Protein AF-D6PD34-F1 (afdb_monomer)

Organism: NCBI:txid743058

Solvent-accessible surface area (backbone atoms only — not comparable to full-atom values): 9557 Å² total; per-residue (Å²): 96,79,94,69,74,56,58,66,64,60,56,51,50,51,52,48,62,68,48,45,57,54,55,54,50,49,60,69,49,40,73,83,48,67,89,54,56,70,70,58,53,52,57,49,57,74,38,59,43,72,70,34,42,58,58,40,53,56,47,47,75,72,58,55,85,83,55,76,58,66,58,55,43,43,49,47,15,48,52,53,49,49,51,49,49,52,52,48,52,52,48,56,61,53,50,76,75,53,62,85,87,56,66,64,82,49,52,59,62,47,52,53,46,66,61,49,58,81,64,50,77,46,72,33,50,42,47,16,52,52,45,20,49,51,36,45,68,74,28,68,85,43,70,93,62,46,23,60,57,51,9,54,53,51,5,50,52,52,14,52,54,47,46,71,70,50,72,86,126

pLDDT: mean 84.5, std 10.01, range [45.75, 95.81]

Mean predicted aligned error: 10.29 Å

Secondary structure (DSSP, 8-state):
-GGGT--HHHHHHHHHHHHHHHHHHHHHHHHHHTT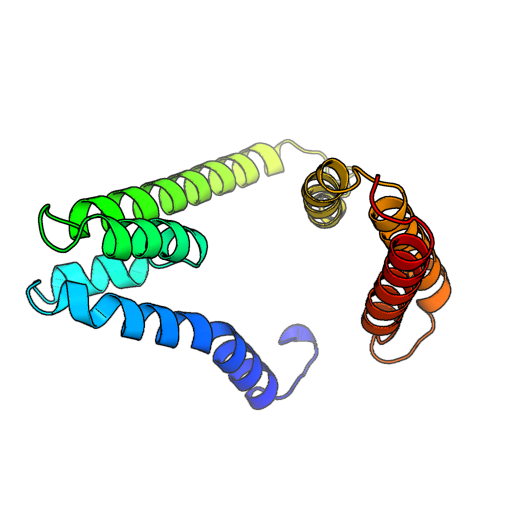S-HHHHHHHHHT--HHHHHHHHHHHHHHTTSS-HHHHHHHHHHHHHHHHHHHHHHHHHHHTTS-TTS-GGGHHHHHHHHHHGGG--SHHHHHHHHHHHHHHHHTTTSGGGTHHHHHHHHHHHHHHHHHHHS---

InterPro domains:
  IPR011606 Branched-chain amino acid transport, permease [PTHR34979] (1-166)
  IPR061300 AzlC-like, N-terminal domain [PF03591] (1-98)

Sequence (169 aa):
MWAAGSAYFVIGSSVALINLRHVLYSASVAEYLKKLSFKWRIILGYLLTDESFAVSIKRLSTHGESRPVHFFMLGSGLTLWLAWQISTIAGVIAGSTIPENWELAFAIPLTFIAIVVPLLKNTPTIICALISCLIAIFGQSLPWNTWIIVAALGGILAGASIEKWKPRK

Structure (mmCIF, N/CA/C/O backbone):
data_AF-D6PD34-F1
#
_entry.id   AF-D6PD34-F1
#
loop_
_atom_site.group_PDB
_atom_site.id
_atom_site.type_symbol
_atom_site.label_atom_id
_atom_site.label_alt_id
_atom_site.label_comp_id
_atom_site.label_asym_id
_atom_site.label_entity_id
_atom_site.label_seq_id
_atom_site.pdbx_PDB_ins_code
_atom_site.Cartn_x
_atom_site.Cartn_y
_atom_site.Cartn_z
_atom_site.occupancy
_atom_site.B_iso_or_equiv
_atom_site.auth_seq_id
_atom_site.auth_comp_id
_atom_site.auth_asym_id
_atom_site.auth_atom_id
_atom_site.pdbx_PDB_model_num
ATOM 1 N N . MET A 1 1 ? -4.088 9.971 -17.878 1.00 53.47 1 MET A N 1
ATOM 2 C CA . MET A 1 1 ? -5.542 9.965 -18.173 1.00 53.47 1 MET A CA 1
ATOM 3 C C . MET A 1 1 ? -6.050 11.372 -18.462 1.00 53.47 1 MET A C 1
ATOM 5 O O . MET A 1 1 ? -6.469 11.609 -19.583 1.00 53.47 1 MET A O 1
ATOM 9 N N . TRP A 1 2 ? -5.901 12.329 -17.537 1.00 46.16 2 TRP A N 1
ATOM 10 C CA . TRP A 1 2 ? -6.246 13.743 -17.782 1.00 46.16 2 TRP A CA 1
ATOM 11 C C . TRP A 1 2 ? -5.460 14.377 -18.942 1.00 46.16 2 TRP A C 1
ATOM 13 O O . TRP A 1 2 ? -6.060 14.934 -19.851 1.00 46.16 2 TRP A O 1
ATOM 23 N N . ALA A 1 3 ? -4.138 14.188 -18.984 1.00 54.09 3 ALA A N 1
ATOM 24 C CA . ALA A 1 3 ? -3.297 14.658 -20.092 1.00 54.09 3 ALA A CA 1
ATOM 25 C C . ALA A 1 3 ? -3.494 13.885 -21.418 1.00 54.09 3 ALA A C 1
ATOM 27 O O . ALA A 1 3 ? -2.919 14.257 -22.431 1.00 54.09 3 ALA A O 1
ATOM 28 N N . ALA A 1 4 ? -4.292 12.809 -21.416 1.00 60.84 4 ALA A N 1
ATOM 29 C CA . ALA A 1 4 ? -4.522 11.943 -22.578 1.00 60.84 4 ALA A CA 1
ATOM 30 C C . ALA A 1 4 ? -5.903 12.164 -23.234 1.00 60.84 4 ALA A C 1
ATOM 32 O O . ALA A 1 4 ? -6.288 11.393 -24.106 1.00 60.84 4 ALA A O 1
ATOM 33 N N . GLY A 1 5 ? -6.671 13.175 -22.796 1.00 61.12 5 GLY A N 1
ATOM 34 C CA . GLY A 1 5 ? -7.961 13.539 -23.401 1.00 61.12 5 GLY A CA 1
ATOM 35 C C . GLY A 1 5 ? -9.125 12.581 -23.111 1.00 61.12 5 GLY A C 1
ATOM 36 O O . GLY A 1 5 ? -10.147 12.642 -23.788 1.00 61.12 5 GLY A O 1
ATOM 37 N N . SER A 1 6 ? -9.007 11.684 -22.124 1.00 69.00 6 SER A N 1
ATOM 38 C CA . SER A 1 6 ? -10.096 10.755 -21.792 1.00 69.00 6 SER A CA 1
ATOM 39 C C . SER A 1 6 ? -11.291 11.486 -21.170 1.00 69.00 6 SER A C 1
ATOM 41 O O . SER A 1 6 ? -11.095 12.330 -20.294 1.00 69.00 6 SER A O 1
ATOM 43 N N . ALA A 1 7 ? -12.515 11.107 -21.553 1.00 78.31 7 ALA A N 1
ATOM 44 C CA . ALA A 1 7 ? -13.747 11.714 -21.050 1.00 78.31 7 ALA A CA 1
ATOM 45 C C . ALA A 1 7 ? -13.795 11.738 -19.510 1.00 78.31 7 ALA A C 1
ATOM 47 O O . ALA A 1 7 ? -13.579 10.713 -18.857 1.00 78.31 7 ALA A O 1
ATOM 48 N N . TYR A 1 8 ? -14.128 12.898 -18.933 1.00 78.81 8 TYR A N 1
ATOM 49 C CA . TYR A 1 8 ? -14.174 13.134 -17.481 1.00 78.81 8 TYR A CA 1
ATOM 50 C C . TYR A 1 8 ? -14.981 12.078 -16.720 1.00 78.81 8 TYR A C 1
ATOM 52 O O . TYR A 1 8 ? -14.613 11.680 -15.615 1.00 78.81 8 TYR A O 1
ATOM 60 N N . PHE A 1 9 ? -16.043 11.571 -17.347 1.00 82.50 9 PHE A N 1
ATOM 61 C CA . PHE A 1 9 ? -16.884 10.516 -16.799 1.00 82.50 9 PHE A CA 1
ATOM 62 C C . PHE A 1 9 ? -16.133 9.194 -16.589 1.00 82.50 9 PHE A C 1
ATOM 64 O O . PHE A 1 9 ? -16.338 8.530 -15.578 1.00 82.50 9 PHE A O 1
ATOM 71 N N . VAL A 1 10 ? -15.226 8.816 -17.493 1.00 81.94 10 VAL A N 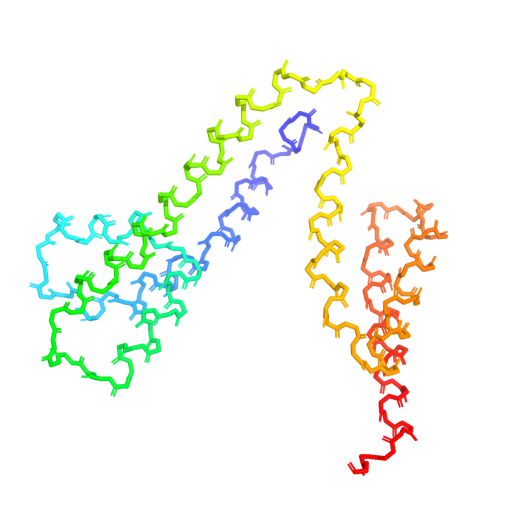1
ATOM 72 C CA . VAL A 1 10 ? -14.450 7.567 -17.391 1.00 81.94 10 VAL A CA 1
ATOM 73 C C . VAL A 1 10 ? -13.446 7.650 -16.245 1.00 81.94 10 VAL A C 1
ATOM 75 O O . VAL A 1 10 ? -13.313 6.706 -15.470 1.00 81.94 10 VAL A O 1
ATOM 78 N N . ILE A 1 11 ? -12.778 8.795 -16.081 1.00 82.56 11 ILE A N 1
ATOM 79 C CA . ILE A 1 11 ? -11.854 9.002 -14.960 1.00 82.56 11 ILE A CA 1
ATOM 80 C C . ILE A 1 11 ? -12.627 9.032 -13.640 1.00 82.56 11 ILE A C 1
ATOM 82 O O . ILE A 1 11 ? -12.275 8.311 -12.711 1.00 82.56 11 ILE A O 1
ATOM 86 N N . GLY A 1 12 ? -13.700 9.826 -13.568 1.00 85.25 12 GLY A N 1
ATOM 87 C CA . GLY A 1 12 ? -14.526 9.949 -12.368 1.00 85.25 12 GLY A CA 1
ATOM 88 C C . GLY A 1 12 ? -15.133 8.615 -11.938 1.00 85.25 12 GLY A C 1
ATOM 89 O O . GLY A 1 12 ? -15.024 8.248 -10.773 1.00 85.25 12 GLY A O 1
ATOM 90 N N . SER A 1 13 ? -15.698 7.853 -12.879 1.00 84.38 13 SER A N 1
ATOM 91 C CA . SER A 1 13 ? -16.253 6.523 -12.597 1.00 84.38 13 SER A CA 1
ATOM 92 C C . SER A 1 13 ? -15.177 5.528 -12.176 1.00 84.38 13 SER A C 1
ATOM 94 O O . SER A 1 13 ? -15.379 4.823 -11.197 1.00 84.38 13 SER A O 1
ATOM 96 N N . SER A 1 14 ? -14.010 5.510 -12.825 1.00 82.88 14 SER A N 1
ATOM 97 C CA . SER A 1 14 ? -12.908 4.616 -12.439 1.00 82.88 14 SER A CA 1
ATOM 98 C C . SER A 1 14 ? -12.396 4.923 -11.031 1.00 82.88 14 SER A C 1
ATOM 100 O O . SER A 1 14 ? -12.253 4.021 -10.208 1.00 82.88 14 SER A O 1
ATOM 102 N N . VAL A 1 15 ? -12.173 6.205 -10.722 1.00 85.38 15 VAL A N 1
ATOM 103 C CA . VAL A 1 15 ? -11.745 6.643 -9.387 1.00 85.38 15 VAL A CA 1
ATOM 104 C C . VAL A 1 15 ? -12.815 6.306 -8.355 1.00 85.38 15 VAL A C 1
ATOM 106 O O . VAL A 1 15 ? -12.483 5.748 -7.312 1.00 85.38 15 VAL A O 1
ATOM 109 N N . ALA A 1 16 ? -14.089 6.582 -8.637 1.00 85.38 16 ALA A N 1
ATOM 110 C CA . ALA A 1 16 ? -15.187 6.242 -7.739 1.00 85.38 16 ALA A CA 1
ATOM 111 C C . ALA A 1 16 ? -15.267 4.728 -7.493 1.00 85.38 16 ALA A C 1
ATOM 113 O O . ALA A 1 16 ? -15.320 4.307 -6.341 1.00 85.38 16 ALA A O 1
ATOM 114 N N . LEU A 1 17 ? -15.195 3.912 -8.549 1.00 86.50 17 LEU A N 1
ATOM 115 C CA . LEU A 1 17 ? -15.246 2.451 -8.466 1.00 86.50 17 LEU A CA 1
ATOM 116 C C . LEU A 1 17 ? -14.104 1.883 -7.621 1.00 86.50 17 LEU A C 1
ATOM 118 O O . LEU A 1 17 ? -14.344 1.043 -6.758 1.00 86.50 17 LEU A O 1
ATOM 122 N N . ILE A 1 18 ? -12.877 2.374 -7.810 1.00 83.94 18 ILE A N 1
ATOM 123 C CA . ILE A 1 18 ? -11.723 1.961 -6.999 1.00 83.94 18 ILE A CA 1
ATOM 124 C C . ILE A 1 18 ? -11.904 2.399 -5.537 1.00 83.94 18 ILE A C 1
ATOM 126 O O . ILE A 1 18 ? -11.584 1.647 -4.616 1.00 83.94 18 ILE A O 1
ATOM 130 N N . ASN A 1 19 ? -12.448 3.598 -5.302 1.00 86.44 19 ASN A N 1
ATOM 131 C CA . ASN A 1 19 ? -12.622 4.148 -3.957 1.00 86.44 19 ASN A CA 1
ATOM 132 C C . ASN A 1 19 ? -13.839 3.603 -3.198 1.00 86.44 19 ASN A C 1
ATOM 134 O O . ASN A 1 19 ? -13.883 3.742 -1.975 1.00 86.44 19 ASN A O 1
ATOM 138 N N . LEU A 1 20 ? -14.784 2.921 -3.857 1.00 86.94 20 LEU A N 1
ATOM 139 C CA . LEU A 1 20 ? -15.924 2.269 -3.193 1.00 86.94 20 LEU A CA 1
ATOM 140 C C . LEU A 1 20 ? -15.490 1.329 -2.060 1.00 86.94 20 LEU A C 1
ATOM 142 O O . LEU A 1 20 ? -16.213 1.183 -1.076 1.00 86.94 20 LEU A O 1
ATOM 146 N N . ARG A 1 21 ? -14.283 0.753 -2.134 1.00 84.38 21 ARG A N 1
ATOM 147 C CA . ARG A 1 21 ? -13.710 -0.044 -1.039 1.00 84.38 21 ARG A CA 1
ATOM 148 C C . ARG A 1 21 ? -13.651 0.724 0.287 1.00 84.38 21 ARG A C 1
ATOM 150 O O . ARG A 1 21 ? -13.989 0.163 1.321 1.00 84.38 21 ARG A O 1
ATOM 157 N N . HIS A 1 22 ? -13.330 2.021 0.263 1.00 85.75 22 HIS A N 1
ATOM 158 C CA . HIS A 1 22 ? -13.288 2.854 1.470 1.00 85.75 22 HIS A CA 1
ATOM 159 C C . HIS A 1 22 ? -14.686 3.105 2.044 1.00 85.75 22 HIS A C 1
ATOM 161 O O . HIS A 1 22 ? -14.833 3.211 3.262 1.00 85.75 22 HIS A O 1
ATOM 167 N N . VAL A 1 23 ? -15.722 3.135 1.199 1.00 85.69 23 VAL A N 1
ATOM 168 C CA . VAL A 1 23 ? -17.122 3.201 1.648 1.00 85.69 23 VAL A CA 1
ATOM 169 C C . VAL A 1 23 ? -17.503 1.911 2.373 1.00 85.69 23 VAL A C 1
ATOM 171 O O . VAL A 1 23 ? -18.053 1.970 3.471 1.00 85.69 23 VAL A O 1
ATOM 174 N N . LEU A 1 24 ? -17.145 0.750 1.812 1.00 86.19 24 LEU A N 1
ATOM 175 C CA . LEU A 1 24 ? -17.380 -0.554 2.441 1.00 86.19 24 LEU A CA 1
ATOM 176 C C . LEU A 1 24 ? -16.639 -0.685 3.780 1.00 86.19 24 LEU A C 1
ATOM 178 O O . LEU A 1 24 ? -17.232 -1.110 4.771 1.00 86.19 24 LEU A O 1
ATOM 182 N N . TYR A 1 25 ? -15.371 -0.264 3.840 1.00 86.81 25 TYR A N 1
ATOM 183 C CA . TYR A 1 25 ? -14.597 -0.243 5.086 1.00 86.81 25 TYR A CA 1
ATOM 184 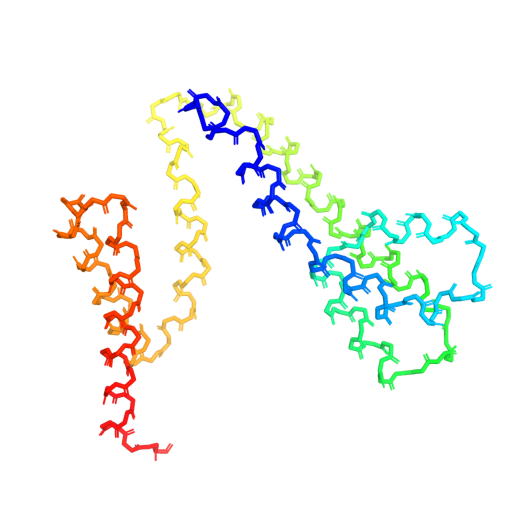C C . TYR A 1 25 ? -15.238 0.680 6.123 1.00 86.81 25 TYR A C 1
ATOM 186 O O . TYR A 1 25 ? -15.429 0.285 7.271 1.00 86.81 25 TYR A O 1
ATOM 194 N N . SER A 1 26 ? -15.641 1.885 5.712 1.00 84.25 26 SER A N 1
ATOM 195 C CA . SER A 1 26 ? -16.302 2.848 6.596 1.00 84.25 26 SER A CA 1
ATOM 196 C C . SER A 1 26 ? -17.613 2.295 7.150 1.00 84.25 26 SER A C 1
ATOM 198 O O . SER A 1 26 ? -17.858 2.419 8.345 1.00 84.25 26 SER A O 1
ATOM 200 N N . ALA A 1 27 ? -18.427 1.637 6.320 1.00 85.88 27 ALA A N 1
ATOM 201 C CA . ALA A 1 27 ? -19.666 0.992 6.750 1.00 85.88 27 ALA A CA 1
ATOM 202 C C . ALA A 1 27 ? -19.407 -0.152 7.744 1.00 85.88 27 ALA A C 1
ATOM 204 O O . ALA A 1 27 ? -20.089 -0.244 8.763 1.00 85.88 27 ALA A O 1
ATOM 205 N N . SER A 1 28 ? -18.385 -0.977 7.490 1.00 84.38 28 SER A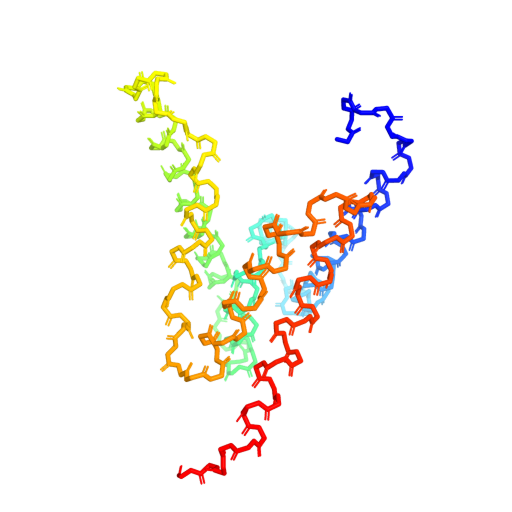 N 1
ATOM 206 C CA . SER A 1 28 ? -18.002 -2.085 8.372 1.00 84.38 28 SER A CA 1
ATOM 207 C C . SER A 1 28 ? -17.539 -1.604 9.748 1.00 84.38 28 SER A C 1
ATOM 209 O O . SER A 1 28 ? -17.891 -2.208 10.760 1.00 84.38 28 SER A O 1
ATOM 211 N N . VAL A 1 29 ? -16.786 -0.501 9.816 1.00 84.00 29 VAL A N 1
ATOM 212 C CA . VAL A 1 29 ? -16.304 0.023 11.101 1.00 84.00 29 VAL A CA 1
ATOM 213 C C . VAL A 1 29 ? -17.309 0.968 11.770 1.00 84.00 29 VAL A C 1
ATOM 215 O O . VAL A 1 29 ? -17.250 1.170 12.984 1.00 84.00 29 VAL A O 1
ATOM 218 N N . ALA A 1 30 ? -18.275 1.513 11.020 1.00 83.62 30 ALA A N 1
ATOM 219 C CA . ALA A 1 30 ? -19.261 2.464 11.529 1.00 83.62 30 ALA A CA 1
ATOM 220 C C . ALA A 1 30 ? -19.999 1.937 12.761 1.00 83.62 30 ALA A C 1
ATOM 222 O O . ALA A 1 30 ? -20.205 2.701 13.702 1.00 83.62 30 ALA A O 1
ATOM 223 N N . GLU A 1 31 ? -20.350 0.647 12.790 1.00 80.44 31 GLU A N 1
ATOM 224 C CA . GLU A 1 31 ? -21.074 0.029 13.908 1.00 80.44 31 GLU A CA 1
ATOM 225 C C . GLU A 1 31 ? -20.330 0.149 15.237 1.00 80.44 31 GLU A C 1
ATOM 227 O O . GLU A 1 31 ? -20.932 0.513 16.246 1.00 80.44 31 GLU A O 1
ATOM 232 N N . TYR A 1 32 ? -19.010 -0.026 15.206 1.00 78.06 32 TYR A N 1
ATOM 233 C CA . TYR A 1 32 ? -18.130 0.075 16.369 1.00 78.06 32 TYR A CA 1
ATOM 234 C C . TYR A 1 32 ? -17.853 1.527 16.793 1.00 78.06 32 TYR A C 1
ATOM 236 O O . TYR A 1 32 ? -17.417 1.782 17.915 1.00 78.06 32 TYR A O 1
ATOM 244 N N . LEU A 1 33 ? -18.119 2.499 15.912 1.00 81.56 33 LEU A N 1
ATOM 245 C CA . LEU A 1 33 ? -17.888 3.929 16.149 1.00 81.56 33 LEU A CA 1
ATOM 246 C C . LEU A 1 33 ? -19.189 4.717 16.408 1.00 81.56 33 LEU A C 1
ATOM 248 O O . LEU A 1 33 ? -19.134 5.926 16.661 1.00 81.56 33 LEU A O 1
ATOM 252 N N . LYS A 1 34 ? -20.362 4.055 16.407 1.00 80.31 34 LYS A N 1
ATOM 253 C CA . LYS A 1 34 ? -21.693 4.667 16.631 1.00 80.31 34 LYS A CA 1
ATOM 254 C C . LYS A 1 34 ? -21.805 5.431 17.959 1.00 80.31 34 LYS A C 1
ATOM 256 O O . LYS A 1 34 ? -22.576 6.383 18.039 1.00 80.31 34 LYS A O 1
ATOM 261 N N . LYS A 1 35 ? -21.037 5.060 18.988 1.00 82.00 35 LYS A N 1
ATOM 262 C CA . LYS A 1 35 ? -21.048 5.722 20.310 1.00 82.00 35 LYS A CA 1
ATOM 263 C C . LYS A 1 35 ? -20.095 6.927 20.406 1.00 82.00 35 LYS A C 1
ATOM 265 O O . LYS A 1 35 ? -20.136 7.659 21.388 1.00 82.00 35 LYS A O 1
ATOM 270 N N . LEU A 1 36 ? -19.237 7.148 19.405 1.00 84.12 36 LEU A N 1
ATOM 271 C CA . LEU A 1 36 ? -18.252 8.236 19.403 1.00 84.12 36 LEU A CA 1
ATOM 272 C C . LEU A 1 36 ? -18.820 9.536 18.836 1.00 84.12 36 LEU A C 1
ATOM 274 O O . LEU A 1 36 ? -19.723 9.520 17.993 1.00 84.12 36 LEU A O 1
ATOM 278 N N . SER A 1 37 ? -18.228 10.655 19.261 1.00 88.06 37 SER A N 1
ATOM 279 C CA . SER A 1 37 ? -18.553 11.986 18.750 1.00 88.06 37 SER A CA 1
ATOM 280 C C . SER A 1 37 ? -18.197 12.130 17.268 1.00 88.06 37 SER A C 1
ATOM 282 O O . SER A 1 37 ? -17.313 11.454 16.739 1.00 88.06 37 SER A O 1
ATOM 284 N N . PHE A 1 38 ? -18.870 13.055 16.586 1.00 87.88 38 PHE A N 1
ATOM 285 C CA . PHE A 1 38 ? -18.672 13.292 15.155 1.00 87.88 38 PHE A CA 1
ATOM 286 C C . PHE A 1 38 ? -17.214 13.626 14.791 1.00 87.88 38 PHE A C 1
ATOM 288 O O . PH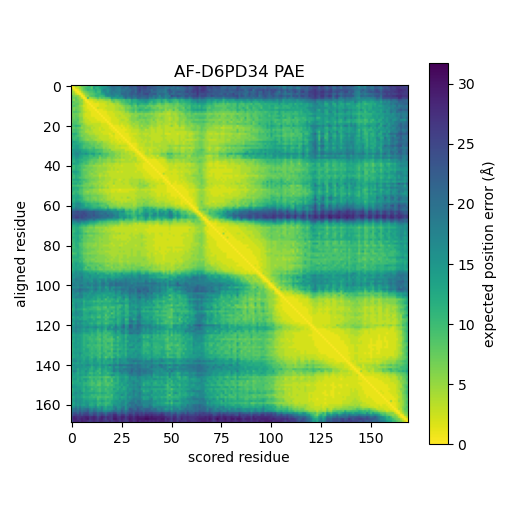E A 1 38 ? -16.696 13.126 13.795 1.00 87.88 38 PHE A O 1
ATOM 295 N N . LYS A 1 39 ? -16.513 14.384 15.650 1.00 89.62 39 LYS A N 1
ATOM 296 C CA . LYS A 1 39 ? -15.090 14.721 15.468 1.00 89.62 39 LYS A CA 1
ATOM 297 C C . LYS A 1 39 ? -14.205 13.474 15.401 1.00 89.62 39 LYS A C 1
ATOM 299 O O . LYS A 1 39 ? -13.356 13.374 14.521 1.00 89.62 39 LYS A O 1
ATOM 304 N N . TRP A 1 40 ? -14.442 12.506 16.286 1.00 88.19 40 TRP A N 1
ATOM 305 C CA . TRP A 1 40 ? -13.714 11.237 16.278 1.00 88.19 40 TRP A CA 1
ATOM 306 C C . TRP A 1 40 ? -13.953 10.451 14.992 1.00 88.19 40 TRP A C 1
ATOM 308 O O . TRP A 1 40 ? -13.010 9.909 14.426 1.00 88.19 40 TRP A O 1
ATOM 318 N N . ARG A 1 41 ? -15.191 10.431 14.491 1.00 88.31 41 ARG A N 1
ATOM 319 C CA . ARG A 1 41 ? -15.520 9.730 13.242 1.00 88.31 41 ARG A CA 1
ATOM 320 C C . ARG A 1 41 ? -14.813 10.338 12.033 1.00 88.31 41 ARG A C 1
ATOM 322 O O . ARG A 1 41 ? -14.334 9.583 11.198 1.00 88.31 41 ARG A O 1
ATOM 329 N N . ILE A 1 42 ? -14.700 11.667 11.964 1.00 88.88 42 ILE A N 1
ATOM 330 C CA . ILE A 1 42 ? -13.963 12.343 10.884 1.00 88.88 42 ILE A CA 1
ATOM 331 C C . ILE A 1 42 ? -12.480 11.971 10.922 1.00 88.88 42 ILE A C 1
ATOM 333 O O . ILE A 1 42 ? -11.931 11.574 9.899 1.00 88.88 42 ILE A O 1
ATOM 337 N N . ILE A 1 43 ? -11.836 12.065 12.089 1.00 90.44 43 ILE A N 1
ATOM 338 C CA . ILE A 1 43 ? -10.398 11.779 12.222 1.00 90.44 43 ILE A CA 1
ATOM 339 C C . ILE A 1 43 ? -10.103 10.322 11.857 1.00 90.44 43 ILE A C 1
ATOM 341 O O . ILE A 1 43 ? -9.190 10.046 11.083 1.00 90.44 43 ILE A O 1
ATOM 345 N N . LEU A 1 44 ? -10.894 9.386 12.386 1.00 89.06 44 LEU A N 1
ATOM 346 C CA . LEU A 1 44 ? -10.715 7.964 12.102 1.00 89.06 44 LEU A CA 1
ATOM 347 C C . LEU A 1 44 ? -11.040 7.618 10.647 1.00 89.06 44 LEU A C 1
ATOM 349 O O . LEU A 1 44 ? -10.373 6.763 10.081 1.00 89.06 44 LEU A O 1
ATOM 353 N N . GLY A 1 45 ? -12.022 8.290 10.039 1.00 87.69 45 GLY A N 1
ATOM 354 C CA . GLY A 1 45 ? -12.338 8.139 8.619 1.00 87.69 45 GLY A CA 1
ATOM 355 C C . GLY A 1 45 ? -11.226 8.663 7.709 1.00 87.69 45 GLY A C 1
ATOM 356 O O . GLY A 1 45 ? -10.886 8.012 6.729 1.00 87.69 45 GLY A O 1
ATOM 357 N N . TYR A 1 46 ? -10.611 9.797 8.057 1.00 88.69 46 TYR A N 1
ATOM 358 C CA . TYR A 1 46 ? -9.472 10.352 7.318 1.00 88.69 46 TYR A CA 1
ATOM 359 C C . TYR A 1 46 ? -8.250 9.424 7.348 1.00 88.69 46 TYR A C 1
ATOM 361 O O . TYR A 1 46 ? -7.567 9.259 6.342 1.00 88.69 46 TYR A O 1
ATOM 369 N N . LEU A 1 47 ? -7.991 8.789 8.491 1.00 90.38 47 LEU A N 1
ATOM 370 C CA . LEU A 1 47 ? -6.870 7.864 8.662 1.00 90.38 47 LEU A CA 1
ATOM 371 C C . LEU A 1 47 ? -7.158 6.439 8.147 1.00 90.38 47 LEU A C 1
ATOM 373 O O . LEU A 1 47 ? -6.307 5.562 8.293 1.00 90.38 47 LEU A O 1
ATOM 377 N N . LEU A 1 48 ? -8.339 6.191 7.568 1.00 88.00 48 LEU A N 1
ATOM 378 C CA . LEU A 1 48 ? -8.777 4.858 7.165 1.00 88.00 48 LEU A CA 1
ATOM 379 C C . LEU A 1 48 ? -8.168 4.437 5.820 1.00 88.00 48 LEU A C 1
ATOM 381 O O . LEU A 1 48 ? -8.701 4.703 4.740 1.00 88.00 48 LEU A O 1
ATOM 385 N N . THR A 1 49 ? -7.071 3.698 5.906 1.00 88.38 49 THR A N 1
ATOM 386 C CA . THR A 1 49 ? -6.454 2.964 4.793 1.00 88.38 49 THR A CA 1
ATOM 387 C C . THR A 1 49 ? -6.793 1.475 4.850 1.00 88.38 49 THR A C 1
ATOM 389 O O . THR A 1 49 ? -7.234 0.978 5.887 1.00 88.38 49 THR A O 1
ATOM 392 N N . ASP A 1 50 ? -6.573 0.754 3.752 1.00 87.12 50 ASP A N 1
ATOM 393 C CA . ASP A 1 50 ? -6.720 -0.705 3.670 1.00 87.12 50 ASP A CA 1
ATOM 394 C C . ASP A 1 50 ? -5.895 -1.431 4.741 1.00 87.12 50 ASP A C 1
ATOM 396 O O . ASP A 1 50 ? -6.436 -2.265 5.468 1.00 87.12 50 ASP A O 1
ATOM 400 N N . GLU A 1 51 ? -4.633 -1.045 4.921 1.00 87.56 51 GLU A N 1
ATOM 401 C CA . GLU A 1 51 ? -3.769 -1.638 5.949 1.00 87.56 51 GLU A CA 1
ATOM 402 C C . GLU A 1 51 ? -4.253 -1.329 7.374 1.00 87.56 51 GLU A C 1
ATOM 404 O O . GLU A 1 51 ? -4.343 -2.218 8.229 1.00 87.56 51 GLU A O 1
ATOM 409 N N . SER A 1 52 ? -4.643 -0.075 7.637 1.00 88.62 52 SER A N 1
ATOM 410 C CA . SER A 1 52 ? -5.188 0.309 8.946 1.00 88.62 52 SER A CA 1
ATOM 411 C C . SER A 1 52 ? -6.506 -0.415 9.243 1.00 88.62 52 SER A C 1
ATOM 413 O O . SER A 1 52 ? -6.736 -0.838 10.380 1.00 88.62 52 SER A O 1
ATOM 415 N N . PHE A 1 53 ? -7.348 -0.618 8.222 1.00 88.50 53 PHE A N 1
ATOM 416 C CA . PHE A 1 53 ? -8.612 -1.336 8.316 1.00 88.50 53 PHE A CA 1
ATOM 417 C C . PHE A 1 53 ? -8.372 -2.815 8.610 1.00 88.50 53 PHE A C 1
ATOM 419 O O . PHE A 1 53 ? -8.949 -3.331 9.565 1.00 88.50 53 PHE A O 1
ATOM 426 N N . ALA A 1 54 ? -7.493 -3.485 7.858 1.00 86.50 54 ALA A N 1
ATOM 427 C CA . ALA A 1 54 ? -7.205 -4.908 8.025 1.00 86.50 54 ALA A CA 1
ATOM 428 C C . ALA A 1 54 ? -6.717 -5.236 9.446 1.00 86.50 54 ALA A C 1
ATOM 430 O O . ALA A 1 54 ? -7.179 -6.191 10.079 1.00 86.50 54 ALA A O 1
ATOM 431 N N . VAL A 1 55 ? -5.825 -4.405 9.989 1.00 87.12 55 VAL A N 1
ATOM 432 C CA . VAL A 1 55 ? -5.309 -4.565 11.354 1.00 87.12 55 VAL A CA 1
ATOM 433 C C . VAL A 1 55 ? -6.380 -4.221 12.400 1.00 87.12 55 VAL A C 1
ATOM 435 O O . VAL A 1 55 ? -6.524 -4.931 13.401 1.00 87.12 55 VAL A O 1
ATOM 438 N N . SER A 1 56 ? -7.171 -3.171 12.164 1.00 87.38 56 SER A N 1
ATOM 439 C CA . SER A 1 56 ? -8.233 -2.730 13.078 1.00 87.38 56 SER A CA 1
ATOM 440 C C . SER A 1 56 ? -9.391 -3.722 13.169 1.00 87.38 56 SER A C 1
ATOM 442 O O . SER A 1 56 ? -9.800 -4.072 14.276 1.00 87.38 56 SER A O 1
ATOM 444 N N . ILE A 1 57 ? -9.888 -4.235 12.040 1.00 84.81 57 ILE A N 1
ATOM 445 C CA . ILE A 1 57 ? -11.031 -5.158 11.998 1.00 84.81 57 ILE A CA 1
ATOM 446 C C . ILE A 1 57 ? -10.686 -6.522 12.611 1.00 84.81 57 ILE A C 1
ATOM 448 O O . ILE A 1 57 ? -11.495 -7.118 13.326 1.00 84.81 57 ILE A O 1
ATOM 452 N N . LYS A 1 58 ? -9.441 -6.987 12.431 1.00 84.25 58 LYS A N 1
ATOM 453 C CA . LYS A 1 58 ? -8.928 -8.196 13.088 1.00 84.25 58 LYS A CA 1
ATOM 454 C C . LYS A 1 58 ? -8.928 -8.052 14.610 1.00 84.25 58 LYS A C 1
ATOM 456 O O . LYS A 1 58 ? -9.241 -8.999 15.329 1.00 84.25 58 LYS A O 1
ATOM 461 N N . ARG A 1 59 ? -8.595 -6.867 15.125 1.00 81.62 59 ARG A N 1
ATOM 462 C CA . ARG A 1 59 ? -8.627 -6.606 16.567 1.00 81.62 59 ARG A CA 1
ATOM 463 C C . ARG A 1 59 ? -10.050 -6.428 17.097 1.00 81.62 59 ARG A C 1
ATOM 465 O O . ARG A 1 59 ? -10.360 -6.960 18.160 1.00 81.62 59 ARG A O 1
ATOM 472 N N . LEU A 1 60 ? -10.906 -5.732 16.348 1.00 80.62 60 LEU A N 1
ATOM 473 C CA . LEU A 1 60 ? -12.325 -5.538 16.666 1.00 80.62 60 LEU A CA 1
ATOM 474 C C . LEU A 1 60 ? -13.069 -6.875 16.799 1.00 80.62 60 LEU A C 1
ATOM 476 O O . LEU A 1 60 ? -13.772 -7.090 17.781 1.00 80.62 60 LEU A O 1
ATOM 480 N N . SER A 1 61 ? -12.854 -7.796 15.856 1.00 78.00 61 SER A N 1
ATOM 481 C CA . SER A 1 61 ? -13.486 -9.125 15.854 1.00 78.00 61 SER A CA 1
ATOM 482 C C . SER A 1 61 ? -13.000 -10.056 16.971 1.00 78.00 61 SER A C 1
ATOM 484 O O . SER A 1 61 ? -13.753 -10.918 17.408 1.00 78.00 61 SER A O 1
ATOM 486 N N . THR A 1 62 ? -11.765 -9.888 17.457 1.00 77.12 62 THR A N 1
ATOM 487 C CA . THR A 1 62 ? -11.163 -10.786 18.462 1.00 77.12 62 THR A CA 1
ATOM 488 C C . THR A 1 62 ? -11.336 -10.319 19.906 1.00 77.12 62 THR A C 1
ATOM 490 O O . THR A 1 62 ? -11.375 -11.154 20.801 1.00 77.12 62 THR A O 1
ATOM 493 N N . HIS A 1 63 ? -11.415 -9.008 20.158 1.00 69.69 63 HIS A N 1
ATOM 494 C CA . HIS A 1 63 ? -11.392 -8.449 21.521 1.00 69.69 63 HIS A CA 1
ATOM 495 C C . HIS A 1 63 ? -12.675 -7.692 21.922 1.00 69.69 63 HIS A C 1
ATOM 497 O O . HIS A 1 63 ? -12.771 -7.225 23.060 1.00 69.69 63 HIS A O 1
ATOM 503 N N . GLY A 1 64 ? -13.661 -7.571 21.023 1.00 64.25 64 GLY A N 1
ATOM 504 C CA . GLY A 1 64 ? -14.934 -6.888 21.288 1.00 64.25 64 GLY A CA 1
ATOM 505 C C . GLY A 1 64 ? -14.785 -5.409 21.687 1.00 64.25 64 GLY A C 1
ATOM 506 O O . GLY A 1 64 ? -13.741 -4.789 21.484 1.00 64.25 64 GLY A O 1
ATOM 507 N N . GLU A 1 65 ? -15.831 -4.824 22.285 1.00 65.06 65 GLU A N 1
ATOM 508 C CA . GLU A 1 65 ? -15.855 -3.415 22.741 1.00 65.06 65 GLU A CA 1
ATOM 509 C C . GLU A 1 65 ? -15.049 -3.158 24.041 1.00 65.06 65 GLU A C 1
ATOM 511 O O . GLU A 1 65 ? -15.079 -2.057 24.586 1.00 65.06 65 GLU A O 1
ATOM 516 N N . SER A 1 66 ? -14.321 -4.148 24.574 1.00 57.94 66 SER A N 1
ATOM 517 C CA . SER A 1 66 ? -13.820 -4.143 25.963 1.00 57.94 66 SER A CA 1
ATOM 518 C C . SER A 1 66 ? -12.661 -3.165 26.261 1.00 57.94 66 SER A C 1
ATOM 520 O O . SER A 1 66 ? -12.214 -3.074 27.405 1.00 57.94 66 SER A O 1
ATOM 522 N N . ARG A 1 67 ? -12.147 -2.431 25.267 1.00 62.19 67 ARG A N 1
ATOM 523 C CA . ARG A 1 67 ? -11.134 -1.361 25.402 1.00 62.19 67 ARG A CA 1
ATOM 524 C C . ARG A 1 67 ? -11.470 -0.232 24.424 1.00 62.19 67 ARG A C 1
ATOM 526 O O . ARG A 1 67 ? -12.172 -0.496 23.454 1.00 62.19 67 ARG A O 1
ATOM 533 N N . PRO A 1 68 ? -10.976 1.007 24.605 1.00 72.88 68 PRO A N 1
ATOM 534 C CA . PRO A 1 68 ? -11.273 2.100 23.679 1.00 72.88 68 PRO A CA 1
ATOM 535 C C . PRO A 1 68 ? -10.631 1.856 22.301 1.00 72.88 68 PRO A C 1
ATOM 537 O O . PRO A 1 68 ? -9.520 2.296 22.009 1.00 72.88 68 PRO A O 1
ATOM 540 N N . VAL A 1 69 ? -11.345 1.122 21.443 1.00 76.44 69 VAL A N 1
ATOM 541 C CA . VAL A 1 69 ? -10.855 0.634 20.146 1.00 76.44 69 VAL A CA 1
ATOM 542 C C . VAL A 1 69 ? -10.506 1.776 19.191 1.00 76.44 69 VAL A C 1
ATOM 544 O O . VAL A 1 69 ? -9.614 1.648 18.355 1.00 76.44 69 VAL A O 1
ATOM 547 N N . HIS A 1 70 ? -11.128 2.937 19.384 1.00 82.06 70 HIS A N 1
ATOM 548 C CA . HIS A 1 70 ? -10.809 4.158 18.654 1.00 82.06 70 HIS A CA 1
ATOM 549 C C . HIS A 1 70 ? -9.355 4.612 18.830 1.00 82.06 70 HIS A C 1
ATOM 551 O O . HIS A 1 70 ? -8.779 5.102 17.867 1.00 82.06 70 HIS A O 1
ATOM 557 N N . PHE A 1 71 ? -8.721 4.402 19.992 1.00 87.19 71 PHE A N 1
ATOM 558 C CA . PHE A 1 71 ? -7.294 4.717 20.150 1.00 87.19 71 PHE A CA 1
ATOM 559 C C . PHE A 1 71 ? -6.398 3.743 19.390 1.00 87.19 71 PHE A C 1
ATOM 561 O O . PHE A 1 71 ? -5.345 4.142 18.903 1.00 87.19 71 PHE A O 1
ATOM 568 N N . PHE A 1 72 ? -6.810 2.480 19.252 1.00 87.44 72 PHE A N 1
ATOM 569 C CA . PHE A 1 72 ? -6.068 1.530 18.428 1.00 87.44 72 PHE A CA 1
ATOM 570 C C . PHE A 1 72 ? -6.156 1.897 16.948 1.00 87.44 72 PHE A C 1
ATOM 572 O O . PHE A 1 72 ? -5.133 1.946 16.271 1.00 87.44 72 PHE A O 1
ATOM 579 N N . MET A 1 73 ? -7.361 2.214 16.467 1.00 88.19 73 MET A N 1
ATOM 580 C CA . MET A 1 73 ? -7.557 2.696 15.102 1.00 88.19 73 MET A CA 1
ATOM 581 C C . MET A 1 73 ? -6.755 3.971 14.842 1.00 88.19 73 MET A C 1
ATOM 583 O O . MET A 1 73 ? -6.021 4.032 13.859 1.00 88.19 73 MET A O 1
ATOM 587 N N . LEU A 1 74 ? -6.823 4.941 15.762 1.00 91.31 74 LEU A N 1
ATOM 588 C CA . LEU A 1 74 ? -6.041 6.173 15.693 1.00 91.31 74 LEU A CA 1
ATOM 589 C C . LEU A 1 74 ? -4.544 5.871 15.619 1.00 91.31 74 LEU A C 1
ATOM 591 O O . LEU A 1 74 ? -3.874 6.404 14.747 1.00 91.31 74 LEU A O 1
ATOM 595 N N . GLY A 1 75 ? -4.030 5.005 16.495 1.00 90.50 75 GLY A N 1
ATOM 596 C CA . GLY A 1 75 ? -2.623 4.614 16.500 1.00 90.50 75 GLY A CA 1
ATOM 597 C C . GLY A 1 75 ? -2.205 3.963 15.183 1.00 90.50 75 GLY A C 1
ATOM 598 O O . GLY A 1 75 ? -1.245 4.407 14.570 1.00 90.50 75 GLY A O 1
ATOM 599 N N . SER A 1 76 ? -2.961 2.971 14.704 1.00 90.62 76 SER A N 1
ATOM 600 C CA . SER A 1 76 ? -2.651 2.278 13.446 1.00 90.62 76 SER A CA 1
ATOM 601 C C . SER A 1 76 ? -2.642 3.222 12.239 1.00 90.62 76 SER A C 1
ATOM 603 O O . SER A 1 76 ? -1.693 3.217 11.456 1.00 90.62 76 SER A O 1
ATOM 605 N N . GLY A 1 77 ? -3.657 4.081 12.126 1.00 92.12 77 GLY A N 1
ATOM 606 C CA . GLY A 1 77 ? -3.770 5.045 11.043 1.00 92.12 77 GLY A CA 1
ATOM 607 C C . GLY A 1 77 ? -2.716 6.147 11.135 1.00 92.12 77 GLY A C 1
ATOM 608 O O . GLY A 1 77 ? -2.098 6.487 10.132 1.00 92.12 77 GLY A O 1
ATOM 609 N N . LEU A 1 78 ? -2.441 6.661 12.338 1.00 94.00 78 LEU A N 1
ATOM 610 C CA . LEU A 1 78 ? -1.436 7.701 12.550 1.00 94.00 78 LEU A CA 1
ATOM 611 C C . LEU A 1 78 ? -0.018 7.181 12.305 1.00 94.00 78 LEU A C 1
ATOM 613 O O . LEU A 1 78 ? 0.780 7.889 11.704 1.00 94.00 78 LEU A O 1
ATOM 617 N N . THR A 1 79 ? 0.304 5.952 12.717 1.00 93.25 79 THR A N 1
ATOM 618 C CA . THR A 1 79 ? 1.603 5.332 12.422 1.00 93.25 79 THR A CA 1
ATOM 619 C C . THR A 1 79 ? 1.812 5.193 10.918 1.00 93.25 79 THR A C 1
ATOM 621 O O . THR A 1 79 ? 2.867 5.581 10.424 1.00 93.25 79 THR A O 1
ATOM 624 N N . LEU A 1 80 ? 0.810 4.699 10.182 1.00 91.69 80 LEU A N 1
ATOM 625 C CA . LEU A 1 80 ? 0.879 4.604 8.721 1.00 91.69 80 LEU A CA 1
ATOM 626 C C . LEU A 1 80 ? 1.004 5.983 8.070 1.00 91.69 80 LEU A C 1
ATOM 628 O O . LEU A 1 80 ? 1.838 6.173 7.188 1.00 91.69 80 LEU A O 1
ATOM 632 N N . TRP A 1 81 ? 0.223 6.957 8.536 1.00 94.00 81 TRP A N 1
ATOM 633 C CA . TRP A 1 81 ? 0.256 8.320 8.019 1.00 94.00 81 TRP A CA 1
ATOM 634 C C . TRP A 1 81 ? 1.611 8.994 8.260 1.00 94.00 81 TRP A C 1
ATOM 636 O O . TRP A 1 81 ? 2.185 9.559 7.333 1.00 94.00 81 TRP A O 1
ATOM 646 N N . LEU A 1 82 ? 2.163 8.889 9.471 1.00 95.44 82 LEU A N 1
ATOM 647 C CA . LEU A 1 82 ? 3.479 9.434 9.806 1.00 95.44 82 LEU A CA 1
ATOM 648 C C . LEU A 1 82 ? 4.592 8.736 9.029 1.00 95.44 82 LEU A C 1
ATOM 650 O O . LEU A 1 82 ? 5.459 9.415 8.490 1.00 95.44 82 LEU A O 1
ATOM 654 N N . ALA A 1 83 ? 4.562 7.405 8.926 1.00 94.19 83 ALA A N 1
ATOM 655 C CA . ALA A 1 83 ? 5.535 6.662 8.131 1.00 94.19 83 ALA A CA 1
ATOM 656 C C . ALA A 1 83 ? 5.498 7.107 6.662 1.00 94.19 83 ALA A C 1
ATOM 658 O O . ALA A 1 83 ? 6.542 7.375 6.065 1.00 94.19 83 ALA A O 1
ATOM 659 N N . TRP A 1 84 ? 4.297 7.273 6.104 1.00 92.19 84 TRP A N 1
ATOM 660 C CA . TRP A 1 84 ? 4.117 7.783 4.752 1.00 92.19 84 TRP A CA 1
ATOM 661 C C . TRP A 1 84 ? 4.672 9.205 4.593 1.00 92.19 84 TRP A C 1
ATOM 663 O O . TRP A 1 84 ? 5.466 9.446 3.685 1.00 92.19 84 TRP A O 1
ATOM 673 N N . GLN A 1 85 ? 4.342 10.127 5.500 1.00 95.69 85 GLN A N 1
ATOM 674 C CA . GLN A 1 85 ? 4.846 11.504 5.464 1.00 95.69 85 GLN A CA 1
ATOM 675 C C . GLN A 1 85 ? 6.370 11.568 5.588 1.00 95.69 85 GLN A C 1
ATOM 677 O O . GLN A 1 85 ? 7.020 12.203 4.764 1.00 95.69 85 GLN A O 1
ATOM 682 N N . ILE A 1 86 ? 6.952 10.864 6.562 1.00 95.75 86 ILE A N 1
ATOM 683 C CA . ILE A 1 86 ? 8.404 10.821 6.773 1.00 95.75 86 ILE A CA 1
ATOM 684 C C . ILE A 1 86 ? 9.099 10.253 5.537 1.00 95.75 86 ILE A C 1
ATOM 686 O O . ILE A 1 86 ? 10.055 10.852 5.056 1.00 95.75 86 ILE A O 1
ATOM 690 N N . SER A 1 87 ? 8.606 9.139 4.989 1.00 90.81 87 SER A N 1
ATOM 691 C CA . SER A 1 87 ? 9.189 8.534 3.785 1.00 90.81 87 SER A CA 1
ATOM 692 C C . SER A 1 87 ? 9.086 9.450 2.561 1.00 90.81 87 SER A C 1
ATOM 694 O O . SER A 1 87 ? 10.037 9.547 1.790 1.00 90.81 87 SER A O 1
ATOM 696 N N . THR A 1 88 ? 7.978 10.182 2.417 1.00 89.69 88 THR A N 1
ATOM 697 C CA . THR A 1 88 ? 7.766 11.131 1.316 1.00 89.69 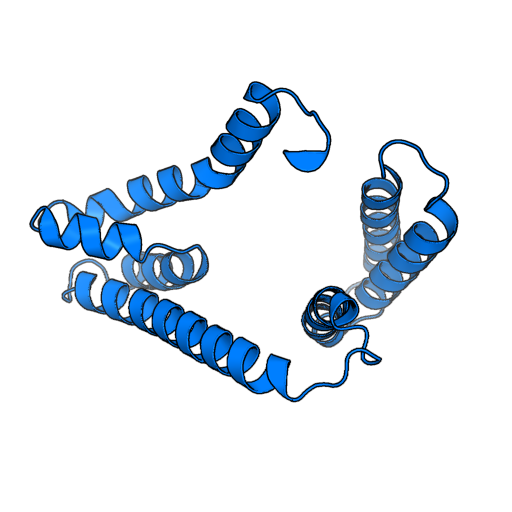88 THR A CA 1
ATOM 698 C C . THR A 1 88 ? 8.697 12.330 1.443 1.00 89.69 88 THR A C 1
ATOM 700 O O . THR A 1 88 ? 9.373 12.679 0.483 1.00 89.69 88 THR A O 1
ATOM 703 N N . ILE A 1 89 ? 8.781 12.936 2.630 1.00 92.94 89 ILE A N 1
ATOM 704 C CA . ILE A 1 89 ? 9.678 14.068 2.894 1.00 92.94 89 ILE A CA 1
ATOM 705 C C . ILE A 1 89 ? 11.133 13.640 2.691 1.00 92.94 89 ILE A C 1
ATOM 707 O O . ILE A 1 89 ? 11.877 14.324 1.993 1.00 92.94 89 ILE A O 1
ATOM 711 N N . ALA A 1 90 ? 11.527 12.487 3.239 1.00 90.56 90 ALA A N 1
ATOM 712 C CA . ALA A 1 90 ? 12.859 11.929 3.039 1.00 90.56 90 ALA A CA 1
ATOM 713 C C . ALA A 1 90 ? 13.151 11.697 1.550 1.00 90.56 90 ALA A C 1
ATOM 715 O O . ALA A 1 90 ? 14.221 12.072 1.079 1.00 90.56 90 ALA A O 1
ATOM 716 N N . GLY A 1 91 ? 12.191 11.149 0.801 1.00 86.38 91 GLY A N 1
ATOM 717 C CA . GLY A 1 91 ? 12.300 10.938 -0.641 1.00 86.38 91 GLY A CA 1
ATOM 718 C C . GLY A 1 91 ? 12.418 12.237 -1.440 1.00 86.38 91 GLY A C 1
ATOM 719 O O . GLY A 1 91 ? 13.219 12.299 -2.363 1.00 86.38 91 GLY A O 1
ATOM 720 N N . VAL A 1 92 ? 11.682 13.291 -1.075 1.00 85.94 92 VAL A N 1
ATOM 721 C CA . VAL A 1 92 ? 11.764 14.609 -1.731 1.00 85.94 92 VAL A CA 1
ATOM 722 C C . VAL A 1 92 ? 13.109 15.282 -1.454 1.00 85.94 92 VAL A C 1
ATOM 724 O O . VAL A 1 92 ? 13.742 15.788 -2.379 1.00 85.94 92 VAL A O 1
ATOM 727 N N . ILE A 1 93 ? 13.574 15.259 -0.200 1.00 87.62 93 ILE A N 1
ATOM 728 C CA . ILE A 1 93 ? 14.865 15.844 0.189 1.00 87.62 93 ILE A CA 1
ATOM 729 C C . ILE A 1 93 ? 16.011 15.089 -0.491 1.00 87.62 93 ILE A C 1
ATOM 731 O O . ILE A 1 93 ? 16.836 15.708 -1.161 1.00 87.62 93 ILE A O 1
ATOM 735 N N . ALA A 1 94 ? 16.041 13.759 -0.369 1.00 84.88 94 ALA A N 1
ATOM 736 C CA . ALA A 1 94 ? 17.055 12.926 -1.011 1.00 84.88 94 ALA A CA 1
ATOM 737 C C . ALA A 1 94 ? 16.963 12.979 -2.544 1.00 84.88 94 ALA A C 1
ATOM 739 O O . ALA A 1 94 ? 17.980 12.919 -3.218 1.00 84.88 94 ALA A O 1
ATOM 740 N N . GLY A 1 95 ? 15.767 13.150 -3.111 1.00 78.81 95 GLY A N 1
ATOM 741 C CA . GLY A 1 95 ? 15.568 13.247 -4.557 1.00 78.81 95 GLY A CA 1
ATOM 742 C C . GLY A 1 95 ? 16.354 14.392 -5.198 1.00 78.81 95 GLY A C 1
ATOM 743 O O . GLY A 1 95 ? 16.847 14.238 -6.307 1.00 78.81 95 GLY A O 1
ATOM 744 N N . SER A 1 96 ? 16.541 15.506 -4.479 1.00 73.81 96 SER A N 1
ATOM 745 C CA . SER A 1 96 ? 17.311 16.666 -4.959 1.00 73.81 96 SER A CA 1
ATOM 746 C C . SER A 1 96 ? 18.828 16.451 -5.028 1.00 73.81 96 SER A C 1
ATOM 748 O O . SER A 1 96 ? 19.521 17.221 -5.689 1.00 73.81 96 SER A O 1
ATOM 750 N N . THR A 1 97 ? 19.356 15.423 -4.355 1.00 79.25 97 THR A N 1
ATOM 751 C CA . THR A 1 97 ? 20.791 15.095 -4.365 1.00 79.25 97 THR A CA 1
ATOM 752 C C . THR A 1 97 ? 21.130 13.980 -5.350 1.00 79.25 97 THR A C 1
ATOM 754 O O . THR A 1 97 ? 22.308 13.695 -5.571 1.00 79.25 97 THR A O 1
ATOM 757 N N . ILE A 1 98 ? 20.114 13.352 -5.949 1.00 75.00 98 ILE A N 1
ATOM 758 C CA . ILE A 1 98 ? 20.284 12.275 -6.918 1.00 75.00 98 ILE A CA 1
ATOM 759 C C . ILE A 1 98 ? 20.439 12.896 -8.314 1.00 75.00 98 ILE A C 1
ATOM 761 O O . ILE A 1 98 ? 19.567 13.650 -8.746 1.00 75.00 98 ILE A O 1
ATOM 765 N N . PRO A 1 99 ? 21.536 12.604 -9.030 1.00 78.31 99 PRO A N 1
ATOM 766 C CA . PRO A 1 99 ? 21.760 13.163 -10.355 1.00 78.31 99 PRO A CA 1
ATOM 767 C C . PRO A 1 99 ? 20.741 12.627 -11.377 1.00 78.31 99 PRO A C 1
ATOM 769 O O . PRO A 1 99 ? 20.319 11.474 -11.312 1.00 78.31 99 PRO A O 1
ATOM 772 N N . GLU A 1 100 ? 20.356 13.467 -12.344 1.00 72.88 100 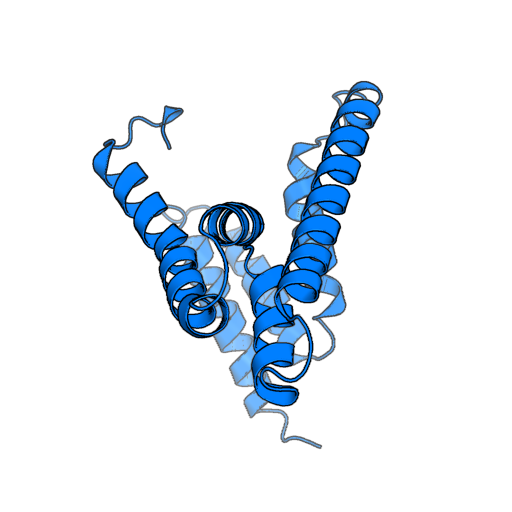GLU A N 1
ATOM 773 C CA . GLU A 1 100 ? 19.289 13.178 -13.327 1.00 72.88 100 GLU A CA 1
ATOM 774 C C . GLU A 1 100 ? 19.563 11.952 -14.214 1.00 72.88 100 GLU A C 1
ATOM 776 O O . GLU A 1 100 ? 18.647 11.403 -14.821 1.00 72.88 100 GLU A O 1
ATOM 781 N N . ASN A 1 101 ? 20.815 11.490 -14.278 1.00 76.50 101 ASN A N 1
ATOM 782 C CA . ASN A 1 101 ? 21.190 10.273 -14.995 1.00 76.50 101 ASN A CA 1
ATOM 783 C C . ASN A 1 101 ? 20.723 8.986 -14.294 1.00 76.50 101 ASN A C 1
ATOM 785 O O . ASN A 1 101 ? 20.790 7.913 -14.890 1.00 76.50 101 ASN A O 1
ATOM 789 N N . TRP A 1 102 ? 20.287 9.059 -13.036 1.00 72.81 102 TRP A N 1
ATOM 790 C CA . TRP A 1 102 ? 19.609 7.950 -12.382 1.00 72.81 102 TRP A CA 1
ATOM 791 C C . TRP A 1 102 ? 18.146 7.989 -12.810 1.00 72.81 102 TRP A C 1
ATOM 793 O O . TRP A 1 102 ? 17.394 8.861 -12.381 1.00 72.81 102 TRP A O 1
ATOM 803 N N . GLU A 1 103 ? 17.738 7.044 -13.660 1.00 70.00 103 GLU A N 1
ATOM 804 C CA . GLU A 1 103 ? 16.350 6.877 -14.101 1.00 70.00 103 GLU A CA 1
ATOM 805 C C . GLU A 1 103 ? 15.433 6.525 -12.913 1.00 70.00 103 GLU A C 1
ATOM 807 O O . GLU A 1 103 ? 15.008 5.385 -12.736 1.00 70.00 103 GLU A O 1
ATOM 812 N N . LEU A 1 104 ? 15.090 7.508 -12.076 1.00 73.06 104 LEU A N 1
ATOM 813 C CA . LEU A 1 104 ? 14.218 7.357 -10.904 1.00 73.06 104 LEU A CA 1
ATOM 814 C C . LEU A 1 104 ? 12.830 6.813 -11.267 1.00 73.06 104 LEU A C 1
ATOM 816 O O . LEU A 1 104 ? 12.155 6.234 -10.418 1.00 73.06 104 LEU A O 1
ATOM 820 N N . ALA A 1 105 ? 12.424 6.917 -12.536 1.00 74.25 105 ALA A N 1
ATOM 821 C CA . ALA A 1 105 ? 11.246 6.236 -13.068 1.00 74.25 105 ALA A CA 1
ATOM 822 C C . ALA A 1 105 ? 11.294 4.705 -12.856 1.00 74.25 105 ALA A C 1
ATOM 824 O O . ALA A 1 105 ? 10.248 4.071 -12.713 1.00 74.25 105 ALA A O 1
ATOM 825 N N . PHE A 1 106 ? 12.490 4.114 -12.752 1.00 75.25 106 PHE A N 1
ATOM 826 C CA . PHE A 1 106 ? 12.695 2.699 -12.447 1.00 75.25 106 PHE A CA 1
ATOM 827 C C . PHE A 1 106 ? 12.443 2.338 -10.971 1.00 75.25 106 PHE A C 1
ATOM 829 O O . PHE A 1 106 ? 12.249 1.165 -10.649 1.00 75.25 106 PHE A O 1
ATOM 836 N N . ALA A 1 107 ? 12.361 3.317 -10.062 1.00 81.38 107 ALA A N 1
ATOM 837 C CA . ALA A 1 107 ? 12.111 3.060 -8.642 1.00 81.38 107 ALA A CA 1
ATOM 838 C C . ALA A 1 107 ? 10.748 2.386 -8.397 1.00 81.38 107 ALA A C 1
ATOM 840 O O . ALA A 1 107 ? 10.627 1.520 -7.528 1.00 81.38 107 ALA A O 1
ATOM 841 N N . ILE A 1 108 ? 9.724 2.726 -9.191 1.00 82.69 108 ILE A N 1
ATOM 842 C CA . ILE A 1 108 ? 8.396 2.108 -9.075 1.00 82.69 108 ILE A CA 1
ATOM 843 C C . ILE A 1 108 ? 8.463 0.615 -9.453 1.00 82.69 108 ILE A C 1
ATOM 845 O O . ILE A 1 108 ? 8.148 -0.211 -8.598 1.00 82.69 108 ILE A O 1
ATOM 849 N N . PRO A 1 109 ? 8.932 0.209 -10.651 1.00 85.06 109 PRO A N 1
ATOM 850 C CA . PRO A 1 109 ? 9.180 -1.204 -10.948 1.00 85.06 109 PRO A CA 1
ATOM 851 C C . PRO A 1 109 ? 10.047 -1.911 -9.898 1.00 85.06 109 PRO A C 1
ATOM 853 O O . PRO A 1 109 ? 9.737 -3.035 -9.504 1.00 85.06 109 PRO A O 1
ATOM 856 N N . LEU A 1 110 ? 11.096 -1.250 -9.397 1.00 85.00 110 LEU A N 1
ATOM 857 C CA . LEU A 1 110 ? 12.007 -1.830 -8.412 1.00 85.00 110 LEU A CA 1
ATOM 858 C C . LEU A 1 110 ? 11.320 -2.134 -7.074 1.00 85.00 110 LEU A C 1
ATOM 860 O O . LEU A 1 110 ? 11.571 -3.186 -6.491 1.00 85.00 110 LEU A O 1
ATOM 864 N N . THR A 1 111 ? 10.422 -1.264 -6.603 1.00 87.00 111 THR A N 1
ATOM 865 C CA . THR A 1 111 ? 9.643 -1.530 -5.379 1.00 87.00 111 THR A CA 1
ATOM 866 C C . THR A 1 111 ? 8.706 -2.723 -5.553 1.00 87.00 111 THR A C 1
ATOM 868 O O . THR A 1 111 ? 8.639 -3.574 -4.666 1.00 87.00 111 THR A O 1
ATOM 871 N N . PHE A 1 112 ? 8.060 -2.872 -6.713 1.00 86.75 112 PHE A N 1
ATOM 872 C CA . PHE A 1 112 ? 7.276 -4.075 -7.012 1.00 86.75 112 PHE A CA 1
ATOM 873 C C . PHE A 1 112 ? 8.141 -5.336 -7.052 1.00 86.75 112 PHE A C 1
ATOM 875 O O . PHE A 1 112 ? 7.758 -6.350 -6.472 1.00 86.75 112 PHE A O 1
ATOM 882 N N . ILE A 1 113 ? 9.328 -5.281 -7.664 1.00 88.88 113 ILE A N 1
ATOM 883 C CA . ILE A 1 113 ? 10.278 -6.403 -7.658 1.00 88.88 113 ILE A CA 1
ATOM 884 C C . ILE A 1 113 ? 10.686 -6.747 -6.220 1.00 88.88 113 ILE A C 1
ATOM 886 O O . ILE A 1 113 ? 10.649 -7.916 -5.844 1.00 88.88 113 ILE A O 1
ATOM 890 N N . ALA A 1 114 ? 11.004 -5.751 -5.391 1.00 89.12 114 ALA A N 1
ATOM 891 C CA . ALA A 1 114 ? 11.378 -5.954 -3.993 1.00 89.12 114 ALA A CA 1
ATOM 892 C C . ALA A 1 114 ? 10.261 -6.615 -3.161 1.00 89.12 114 ALA A C 1
ATOM 894 O O . ALA A 1 114 ? 10.559 -7.376 -2.243 1.00 89.12 114 ALA A O 1
ATOM 895 N N . ILE A 1 115 ? 8.988 -6.376 -3.499 1.00 87.56 115 ILE A N 1
ATOM 896 C CA . ILE A 1 115 ? 7.830 -7.041 -2.879 1.00 87.56 115 ILE A CA 1
ATOM 897 C C . ILE A 1 115 ? 7.633 -8.461 -3.431 1.00 87.56 115 ILE A C 1
ATOM 899 O O . ILE A 1 115 ? 7.323 -9.379 -2.673 1.00 87.56 115 ILE A O 1
ATOM 903 N N . VAL A 1 116 ? 7.807 -8.661 -4.741 1.00 89.31 116 VAL A N 1
ATOM 904 C CA . VAL A 1 116 ? 7.548 -9.947 -5.410 1.00 89.31 116 VAL A CA 1
ATOM 905 C C . VAL A 1 116 ? 8.643 -10.972 -5.127 1.00 89.31 116 VAL A C 1
ATOM 907 O O . VAL A 1 116 ? 8.326 -12.129 -4.868 1.00 89.31 116 VAL A O 1
ATOM 910 N N . VAL A 1 117 ? 9.919 -10.578 -5.138 1.00 92.69 117 VAL A N 1
ATOM 911 C CA . VAL A 1 117 ? 11.063 -11.497 -4.989 1.00 92.69 117 VAL A CA 1
ATOM 912 C C . VAL A 1 117 ? 10.969 -12.367 -3.722 1.00 92.69 117 VAL A C 1
ATOM 914 O O . VAL A 1 117 ? 11.104 -13.586 -3.847 1.00 92.69 117 VAL A O 1
ATOM 917 N N . PRO A 1 118 ? 10.65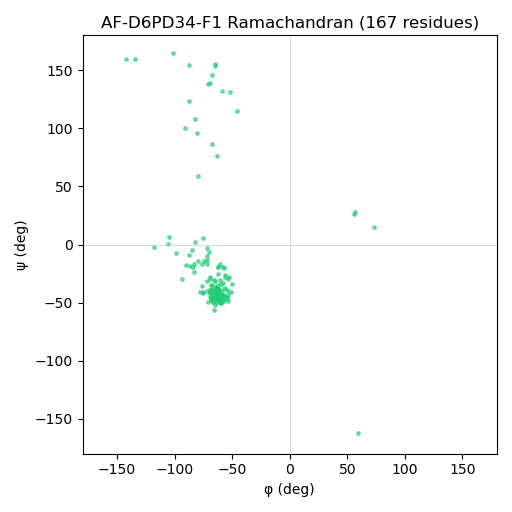0 -11.835 -2.524 1.00 90.44 118 PRO A N 1
ATOM 918 C CA . PRO A 1 118 ? 10.466 -12.650 -1.320 1.00 90.44 118 PRO A CA 1
ATOM 919 C C . PRO A 1 118 ? 9.310 -13.662 -1.391 1.00 90.44 118 PRO A C 1
ATOM 921 O O . PRO A 1 118 ? 9.280 -14.606 -0.597 1.00 90.44 118 PRO A O 1
ATOM 924 N N . LEU A 1 119 ? 8.350 -13.477 -2.304 1.00 87.44 119 LEU A N 1
ATOM 925 C CA . LEU A 1 119 ? 7.212 -14.380 -2.506 1.00 87.44 119 LEU A CA 1
ATOM 926 C C . LEU A 1 119 ? 7.563 -15.574 -3.412 1.00 87.44 119 LEU A C 1
ATOM 928 O O . LEU A 1 119 ? 6.859 -16.584 -3.381 1.00 87.44 119 LEU A O 1
ATOM 932 N N . LEU A 1 120 ? 8.664 -15.505 -4.171 1.00 90.88 120 LEU A N 1
ATOM 933 C CA . LEU A 1 120 ? 9.112 -16.540 -5.114 1.00 90.88 120 LEU A CA 1
ATOM 934 C C . LEU A 1 120 ? 9.829 -17.702 -4.407 1.00 90.88 120 LEU A C 1
ATOM 936 O O . LEU A 1 120 ? 10.998 -17.991 -4.654 1.00 90.88 120 LEU A O 1
ATOM 940 N N . LYS A 1 121 ? 9.133 -18.372 -3.485 1.00 89.94 121 LYS A N 1
ATOM 941 C CA . LYS A 1 121 ? 9.730 -19.403 -2.616 1.00 89.94 121 LYS A CA 1
ATOM 942 C C . LYS A 1 121 ? 9.677 -20.818 -3.182 1.00 89.94 121 LYS A C 1
ATOM 944 O O . LYS A 1 121 ? 10.364 -21.701 -2.676 1.00 89.94 121 LYS A O 1
ATOM 949 N N . ASN A 1 122 ? 8.832 -21.077 -4.176 1.00 91.00 122 ASN A N 1
ATOM 950 C CA . ASN A 1 122 ? 8.590 -22.428 -4.677 1.00 91.00 122 ASN A CA 1
ATOM 951 C C . ASN A 1 122 ? 8.597 -22.476 -6.211 1.00 91.00 122 ASN A C 1
ATOM 953 O O . ASN A 1 122 ? 8.416 -21.470 -6.892 1.00 91.00 122 ASN A O 1
ATOM 957 N N . THR A 1 123 ? 8.809 -23.671 -6.768 1.00 91.62 123 THR A N 1
ATOM 958 C CA . THR A 1 123 ? 8.880 -23.864 -8.226 1.00 91.62 123 THR A CA 1
ATOM 959 C C . THR A 1 123 ? 7.653 -23.304 -8.968 1.00 91.62 123 THR A C 1
ATOM 961 O O . THR A 1 123 ? 7.861 -22.623 -9.970 1.00 91.62 123 THR A O 1
ATOM 964 N N . PRO A 1 124 ? 6.400 -23.504 -8.498 1.00 92.19 124 PRO A N 1
ATOM 965 C CA . PRO A 1 124 ? 5.227 -22.925 -9.156 1.00 92.19 124 PRO A CA 1
ATOM 966 C C . PRO A 1 124 ? 5.238 -21.392 -9.225 1.00 92.19 124 PRO A C 1
ATOM 968 O O . PRO A 1 124 ? 4.976 -20.836 -10.289 1.00 92.19 124 PRO A O 1
ATOM 971 N N . THR A 1 125 ? 5.576 -20.698 -8.129 1.00 91.44 125 THR A N 1
ATOM 972 C CA . THR A 1 125 ? 5.611 -19.220 -8.100 1.00 91.44 125 THR A CA 1
ATOM 973 C C . THR A 1 125 ? 6.734 -18.656 -8.959 1.00 91.44 125 THR A C 1
ATOM 975 O O . THR A 1 125 ? 6.516 -17.681 -9.675 1.00 91.44 125 THR A O 1
ATOM 978 N N . ILE A 1 126 ? 7.905 -19.301 -8.966 1.00 94.00 126 ILE A N 1
ATOM 979 C CA . ILE A 1 126 ? 9.023 -18.919 -9.838 1.00 94.00 126 ILE A CA 1
ATOM 980 C C . ILE A 1 126 ? 8.621 -19.055 -11.310 1.00 94.00 126 ILE A C 1
ATOM 982 O O . ILE A 1 126 ? 8.840 -18.136 -12.094 1.00 94.00 126 ILE A O 1
ATOM 986 N N . ILE A 1 127 ? 7.991 -20.169 -11.693 1.00 94.06 127 ILE A N 1
ATOM 987 C CA . ILE A 1 127 ? 7.588 -20.386 -13.088 1.00 94.06 127 ILE A CA 1
ATOM 988 C C . ILE A 1 127 ? 6.454 -19.442 -13.492 1.00 94.06 127 ILE A C 1
ATOM 990 O O . ILE A 1 127 ? 6.498 -18.883 -14.584 1.00 94.06 127 ILE A O 1
ATOM 994 N N . CYS A 1 128 ? 5.496 -19.185 -12.599 1.00 94.50 128 CYS A N 1
ATOM 995 C CA . CYS A 1 128 ? 4.487 -18.148 -12.800 1.00 94.50 128 CYS A CA 1
ATOM 996 C C . CYS A 1 128 ? 5.135 -16.790 -13.109 1.00 94.50 128 CYS A C 1
ATOM 998 O O . CYS A 1 128 ? 4.766 -16.141 -14.086 1.00 94.50 128 CYS A O 1
ATOM 1000 N N . ALA A 1 129 ? 6.122 -16.369 -12.314 1.00 93.88 129 ALA A N 1
ATOM 1001 C CA . ALA A 1 129 ? 6.818 -15.102 -12.519 1.00 93.88 129 ALA A CA 1
ATOM 1002 C C . ALA A 1 129 ? 7.605 -15.066 -13.839 1.00 93.88 129 ALA A C 1
ATOM 1004 O O . ALA A 1 129 ? 7.524 -14.080 -14.570 1.00 93.88 129 ALA A O 1
ATOM 1005 N N . LEU A 1 130 ? 8.319 -16.144 -14.178 1.00 95.19 130 LEU A N 1
ATOM 1006 C CA . LEU A 1 130 ? 9.091 -16.238 -15.420 1.00 95.19 130 LEU A CA 1
ATOM 1007 C C . LEU A 1 130 ? 8.199 -16.172 -16.663 1.00 95.19 130 LEU A C 1
ATOM 1009 O O . LEU A 1 130 ? 8.491 -15.411 -17.581 1.00 95.19 130 LEU A O 1
ATOM 1013 N N . ILE A 1 131 ? 7.096 -16.924 -16.686 1.00 95.81 131 ILE A N 1
ATOM 1014 C CA . ILE A 1 131 ? 6.161 -16.930 -17.818 1.00 95.81 131 ILE A CA 1
ATOM 1015 C C . ILE A 1 131 ? 5.469 -15.572 -17.959 1.00 95.81 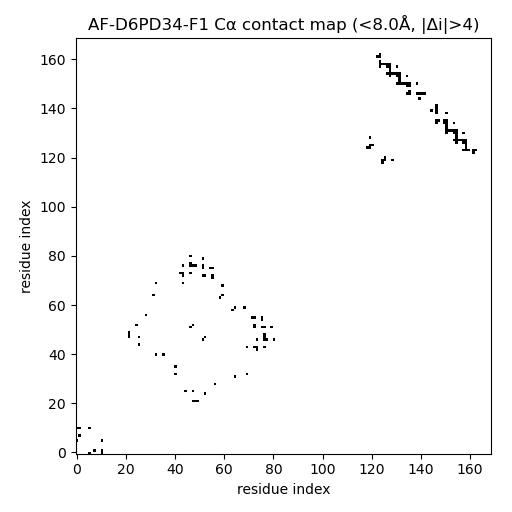131 ILE A C 1
ATOM 1017 O O . ILE A 1 131 ? 5.416 -15.040 -19.067 1.00 95.81 131 ILE A O 1
ATOM 1021 N N . SER A 1 132 ? 5.020 -14.968 -16.853 1.00 94.56 132 SER A N 1
ATOM 1022 C CA . SER A 1 132 ? 4.491 -13.597 -16.865 1.00 94.56 132 SER A CA 1
ATOM 1023 C C . SER A 1 132 ? 5.505 -12.605 -17.439 1.00 94.56 132 SER A C 1
ATOM 1025 O O . SER A 1 132 ? 5.144 -11.772 -18.265 1.00 94.56 132 SER A O 1
ATOM 1027 N N . CYS A 1 133 ? 6.778 -12.708 -17.044 1.00 93.25 133 CYS A N 1
ATOM 1028 C CA . CYS A 1 133 ? 7.849 -11.836 -17.527 1.00 93.25 133 CYS A CA 1
ATOM 1029 C C . CYS A 1 133 ? 8.084 -11.999 -19.037 1.00 93.25 133 CYS A C 1
ATOM 1031 O O . CYS A 1 133 ? 8.111 -11.014 -19.770 1.00 93.25 133 CYS A O 1
ATOM 1033 N N . LEU A 1 134 ? 8.177 -13.240 -19.523 1.00 95.62 134 LEU A N 1
ATOM 1034 C CA . LEU A 1 134 ? 8.362 -13.523 -20.948 1.00 95.62 134 LEU A CA 1
ATOM 1035 C C . LEU A 1 134 ? 7.198 -12.982 -21.783 1.00 95.62 134 LEU A C 1
ATOM 1037 O O . LEU A 1 134 ? 7.421 -12.278 -22.766 1.00 95.62 134 LEU A O 1
ATOM 1041 N N . ILE A 1 135 ? 5.956 -13.248 -21.372 1.00 95.00 135 ILE A N 1
ATOM 1042 C CA . ILE A 1 135 ? 4.775 -12.732 -22.073 1.00 95.00 135 ILE A CA 1
ATOM 1043 C C . ILE A 1 135 ? 4.750 -11.200 -22.037 1.00 95.00 135 ILE A C 1
ATOM 1045 O O . ILE A 1 135 ? 4.407 -10.582 -23.039 1.00 95.00 135 ILE A O 1
ATOM 1049 N N . ALA A 1 136 ? 5.140 -10.574 -20.926 1.00 92.88 136 ALA A N 1
ATOM 1050 C CA . ALA A 1 136 ? 5.202 -9.119 -20.830 1.00 92.88 136 ALA A CA 1
ATOM 1051 C C . ALA A 1 136 ? 6.253 -8.502 -21.769 1.00 92.88 136 ALA A C 1
ATOM 1053 O O . ALA A 1 136 ? 5.995 -7.455 -22.353 1.00 92.88 136 ALA A O 1
ATOM 1054 N N . ILE A 1 137 ? 7.411 -9.146 -21.950 1.00 92.94 137 ILE A N 1
ATOM 1055 C CA . ILE A 1 137 ? 8.474 -8.673 -22.853 1.00 92.94 137 ILE A CA 1
ATOM 1056 C C . ILE A 1 137 ? 8.056 -8.835 -24.318 1.00 92.94 137 ILE A C 1
ATOM 1058 O O . ILE A 1 137 ? 8.150 -7.890 -25.097 1.00 92.94 137 ILE A O 1
ATOM 1062 N N . PHE A 1 138 ? 7.567 -10.015 -24.700 1.00 94.19 138 PHE A N 1
ATOM 1063 C CA . PHE A 1 138 ? 7.238 -10.309 -26.098 1.00 94.19 138 PHE A CA 1
ATOM 1064 C C . PHE A 1 138 ? 5.848 -9.819 -26.518 1.00 94.19 138 PHE A C 1
ATOM 1066 O O . PHE A 1 138 ? 5.580 -9.654 -27.705 1.00 94.19 138 PHE A O 1
ATOM 1073 N N . GLY A 1 139 ? 4.960 -9.566 -25.558 1.00 89.56 139 GLY A N 1
ATOM 1074 C CA . GLY A 1 139 ? 3.585 -9.141 -25.794 1.00 89.56 139 GLY A CA 1
ATOM 1075 C C . GLY A 1 139 ? 3.404 -7.637 -25.989 1.00 89.56 139 GLY A C 1
ATOM 1076 O O . GLY A 1 139 ? 2.292 -7.219 -26.286 1.00 89.56 139 GLY A O 1
ATOM 1077 N N . GLN A 1 140 ? 4.440 -6.803 -25.854 1.00 89.56 140 GLN A N 1
ATOM 1078 C CA . GLN A 1 140 ? 4.280 -5.336 -25.881 1.00 89.56 140 GLN A CA 1
ATOM 1079 C C . GLN A 1 140 ? 3.626 -4.788 -27.162 1.00 89.56 140 GLN A C 1
ATOM 1081 O O . GLN A 1 140 ? 3.067 -3.695 -27.143 1.00 89.56 140 GLN A O 1
ATOM 1086 N N . SER A 1 141 ? 3.643 -5.548 -28.259 1.00 88.31 141 SER A N 1
ATOM 1087 C CA . SER A 1 141 ? 2.975 -5.205 -29.520 1.00 88.31 141 SER A CA 1
ATOM 1088 C C . SER A 1 141 ? 1.441 -5.306 -29.483 1.00 88.31 141 SER A C 1
ATOM 1090 O O . SER A 1 141 ? 0.778 -4.869 -30.423 1.00 88.31 141 SER A O 1
ATOM 1092 N N . LEU A 1 142 ? 0.852 -5.870 -28.424 1.00 85.25 142 LEU A N 1
ATOM 1093 C CA . LEU A 1 142 ? -0.595 -6.027 -28.278 1.00 85.25 142 LEU A CA 1
ATOM 1094 C C . LEU A 1 142 ? -1.309 -4.678 -28.031 1.00 85.25 142 LEU A C 1
ATOM 1096 O O . LEU A 1 142 ? -0.862 -3.878 -27.201 1.00 85.25 142 LEU A O 1
ATOM 1100 N N . PRO A 1 143 ? -2.471 -4.432 -28.670 1.00 86.19 143 PRO A N 1
ATOM 1101 C CA . PRO A 1 143 ? -3.218 -3.191 -28.505 1.00 86.19 143 PRO A CA 1
ATOM 1102 C C . PRO A 1 143 ? -3.751 -3.026 -27.077 1.00 86.19 143 PRO A C 1
ATOM 1104 O O . PRO A 1 143 ? -3.991 -3.997 -26.352 1.00 86.19 143 PRO A O 1
ATOM 1107 N N . TRP A 1 144 ? -3.951 -1.766 -26.682 1.00 82.44 144 TRP A N 1
ATOM 1108 C CA . TRP A 1 144 ? -4.559 -1.359 -25.405 1.00 82.44 144 TRP A CA 1
ATOM 1109 C C . TRP A 1 144 ? -3.871 -1.926 -24.155 1.00 82.44 144 TRP A C 1
ATOM 1111 O O . TRP A 1 144 ? -4.508 -2.087 -23.117 1.00 82.44 144 TRP A O 1
ATOM 1121 N N . ASN A 1 145 ? -2.575 -2.239 -24.246 1.00 85.06 145 ASN A N 1
ATOM 1122 C CA . ASN A 1 145 ? -1.805 -2.871 -23.172 1.00 85.06 145 ASN A CA 1
ATOM 1123 C C . ASN A 1 145 ? -2.398 -4.208 -22.686 1.00 85.06 145 ASN A C 1
ATOM 1125 O O . ASN A 1 145 ? -2.204 -4.606 -21.537 1.00 85.06 145 ASN A O 1
ATOM 1129 N N . THR A 1 146 ? -3.111 -4.929 -23.559 1.00 88.88 146 THR A N 1
ATOM 1130 C CA . THR A 1 146 ? -3.722 -6.231 -23.222 1.00 88.88 146 THR A CA 1
ATOM 1131 C C . THR A 1 146 ? -2.689 -7.292 -22.841 1.00 88.88 146 THR A C 1
ATOM 1133 O O . THR A 1 146 ? -3.018 -8.233 -22.120 1.00 88.88 146 THR A O 1
ATOM 1136 N N . TRP A 1 147 ? -1.422 -7.098 -23.216 1.00 89.19 147 TRP A N 1
ATOM 1137 C CA . TRP A 1 147 ? -0.296 -7.921 -22.779 1.00 89.19 147 TRP A CA 1
ATOM 1138 C C . TRP A 1 147 ? -0.174 -8.049 -21.259 1.00 89.19 147 TRP A C 1
ATOM 1140 O O . TRP A 1 147 ? 0.255 -9.097 -20.792 1.00 89.19 147 TRP A O 1
ATOM 1150 N N . ILE A 1 148 ? -0.610 -7.050 -20.478 1.00 89.62 148 ILE A N 1
ATOM 1151 C CA . ILE A 1 148 ? -0.621 -7.120 -19.006 1.00 89.62 148 ILE A CA 1
ATOM 1152 C C . ILE A 1 148 ? -1.554 -8.245 -18.538 1.00 89.62 148 ILE A C 1
ATOM 1154 O O . ILE A 1 148 ? -1.199 -9.048 -17.675 1.00 89.62 148 ILE A O 1
ATOM 1158 N N . ILE A 1 149 ? -2.743 -8.326 -19.142 1.00 92.00 149 ILE A N 1
ATOM 1159 C CA . ILE A 1 149 ? -3.755 -9.335 -18.815 1.00 92.00 149 ILE A CA 1
ATOM 1160 C C . ILE A 1 149 ? -3.275 -10.713 -19.272 1.00 92.00 149 ILE A C 1
ATOM 1162 O O . ILE A 1 149 ? -3.354 -11.677 -18.514 1.00 92.00 149 ILE A O 1
ATOM 1166 N N . VAL A 1 150 ? -2.737 -10.805 -20.491 1.00 93.00 150 VAL A N 1
ATOM 1167 C CA . VAL A 1 150 ? -2.229 -12.070 -21.042 1.00 93.00 150 VAL A CA 1
ATOM 1168 C C . VAL A 1 150 ? -1.046 -12.588 -20.221 1.00 93.00 150 VAL A C 1
ATOM 1170 O O . VAL A 1 150 ? -0.995 -13.780 -19.929 1.00 93.00 150 VAL A O 1
ATOM 1173 N N . ALA A 1 151 ? -0.137 -11.711 -19.785 1.00 93.62 151 ALA A N 1
ATOM 1174 C CA . ALA A 1 151 ? 0.983 -12.071 -18.920 1.00 93.62 151 ALA A CA 1
ATOM 1175 C C . ALA A 1 151 ? 0.500 -12.617 -17.576 1.00 93.62 151 ALA A C 1
ATOM 1177 O O . ALA A 1 151 ? 0.913 -13.705 -17.179 1.00 93.62 151 ALA A O 1
ATOM 1178 N N . ALA A 1 152 ? -0.425 -11.912 -16.918 1.00 92.06 152 ALA A N 1
ATOM 1179 C CA . ALA A 1 152 ? -0.985 -12.345 -15.644 1.00 92.06 152 ALA A CA 1
ATOM 1180 C C . ALA A 1 152 ? -1.678 -13.712 -15.759 1.00 92.06 152 ALA A C 1
ATOM 1182 O O . ALA A 1 152 ? -1.379 -14.627 -14.992 1.00 92.06 152 ALA A O 1
ATOM 1183 N N . LEU A 1 153 ? -2.569 -13.880 -16.742 1.00 94.81 153 LEU A N 1
ATOM 1184 C CA . LEU A 1 153 ? -3.291 -15.137 -16.945 1.00 94.81 153 LEU A CA 1
ATOM 1185 C C . LEU A 1 153 ? -2.347 -16.278 -17.334 1.00 94.81 153 LEU A C 1
ATOM 1187 O O . LEU A 1 153 ? -2.444 -17.368 -16.774 1.00 94.81 153 LEU A O 1
ATOM 1191 N N . GLY A 1 154 ? -1.412 -16.032 -18.252 1.00 94.31 154 GLY A N 1
ATOM 1192 C CA . GLY A 1 154 ? -0.445 -17.029 -18.700 1.00 94.31 154 GLY A CA 1
ATOM 1193 C C . GLY A 1 154 ? 0.456 -17.522 -17.568 1.00 94.31 154 GLY A C 1
ATOM 1194 O O . GLY A 1 154 ? 0.622 -18.731 -17.401 1.00 94.31 154 GLY A O 1
ATOM 1195 N N . GLY A 1 155 ? 0.976 -16.611 -16.741 1.00 93.88 155 GLY A N 1
ATOM 1196 C CA . GLY A 1 155 ? 1.771 -16.972 -15.570 1.00 93.88 155 GLY A CA 1
ATOM 1197 C C . GLY A 1 155 ? 0.980 -17.777 -14.543 1.00 93.88 155 GLY A C 1
ATOM 1198 O O . GLY A 1 155 ? 1.449 -18.828 -14.103 1.00 93.88 155 GLY A O 1
ATOM 1199 N N . ILE A 1 156 ? -0.240 -17.339 -14.208 1.00 93.19 156 ILE A N 1
ATOM 1200 C CA . ILE A 1 156 ? -1.117 -18.050 -13.265 1.00 93.19 156 ILE A CA 1
ATOM 1201 C C . ILE A 1 156 ? -1.414 -19.466 -13.766 1.00 93.19 156 ILE A C 1
ATOM 1203 O O . ILE A 1 156 ? -1.280 -20.424 -13.005 1.00 93.19 156 ILE A O 1
ATOM 1207 N N . LEU A 1 157 ? -1.781 -19.621 -15.042 1.00 94.50 157 LEU A N 1
ATOM 1208 C CA . LEU A 1 157 ? -2.084 -20.925 -15.635 1.00 94.50 157 LEU A CA 1
ATOM 1209 C C . LEU A 1 157 ? -0.866 -21.855 -15.622 1.00 94.50 157 LEU A C 1
ATOM 1211 O O . LEU A 1 157 ? -0.995 -23.028 -15.264 1.00 94.50 157 LEU A O 1
ATOM 1215 N N . ALA A 1 158 ? 0.317 -21.340 -15.961 1.00 93.00 158 ALA A N 1
ATOM 1216 C CA . ALA A 1 158 ? 1.554 -22.114 -15.937 1.00 93.00 158 ALA A CA 1
ATOM 1217 C C . ALA A 1 158 ? 1.934 -22.541 -14.511 1.00 93.00 158 ALA A C 1
ATOM 1219 O O . ALA A 1 158 ? 2.191 -23.721 -14.264 1.00 93.00 158 ALA A O 1
ATOM 1220 N N . GLY A 1 159 ? 1.902 -21.609 -13.553 1.00 91.44 159 GLY A N 1
ATOM 1221 C CA . GLY A 1 159 ? 2.171 -21.894 -12.144 1.00 91.44 159 GLY A CA 1
ATOM 1222 C C . GLY A 1 159 ? 1.202 -22.930 -11.571 1.00 91.44 159 GLY A C 1
ATOM 1223 O O . GLY A 1 159 ? 1.635 -23.931 -11.000 1.00 91.44 159 GLY A O 1
ATOM 1224 N N . ALA A 1 160 ? -0.100 -22.751 -11.805 1.00 91.75 160 ALA A N 1
ATOM 1225 C CA . ALA A 1 160 ? -1.139 -23.662 -11.329 1.00 91.75 160 ALA A CA 1
ATOM 1226 C C . ALA A 1 160 ? -1.026 -25.068 -11.941 1.00 91.75 160 ALA A C 1
ATOM 1228 O O . ALA A 1 160 ? -1.274 -26.065 -11.263 1.00 91.75 160 ALA A O 1
ATOM 1229 N N . SER A 1 161 ? -0.632 -25.172 -13.212 1.00 91.69 161 SER A N 1
ATOM 1230 C CA . SER A 1 161 ? -0.432 -26.467 -13.875 1.00 91.69 161 SER A CA 1
ATOM 1231 C C . SER A 1 161 ? 0.702 -27.263 -13.226 1.00 91.69 161 SER A C 1
ATOM 1233 O O . SER A 1 161 ? 0.582 -28.470 -13.022 1.00 91.69 161 SER A O 1
ATOM 1235 N N . ILE A 1 162 ? 1.776 -26.578 -12.829 1.00 89.56 162 ILE A N 1
ATOM 1236 C CA . ILE A 1 162 ? 2.942 -27.191 -12.182 1.00 89.56 162 ILE A CA 1
ATOM 1237 C C . ILE A 1 162 ? 2.666 -27.525 -10.719 1.00 89.56 162 ILE A C 1
ATOM 1239 O O . ILE A 1 162 ? 3.118 -28.559 -10.229 1.00 89.56 162 ILE A O 1
ATOM 1243 N N . GLU A 1 163 ? 1.891 -26.693 -10.027 1.00 88.81 163 GLU A N 1
ATOM 1244 C CA . GLU A 1 163 ? 1.416 -26.999 -8.678 1.00 88.81 163 GLU A CA 1
ATOM 1245 C C . GLU A 1 163 ? 0.542 -28.259 -8.662 1.00 88.81 163 GLU A C 1
ATOM 1247 O O . GLU A 1 163 ? 0.720 -29.110 -7.797 1.00 88.81 163 GLU A O 1
ATOM 1252 N N . LYS A 1 164 ? -0.330 -28.446 -9.662 1.00 81.94 164 LYS A N 1
ATOM 1253 C CA . LYS A 1 164 ? -1.120 -29.680 -9.810 1.00 81.94 164 LYS A CA 1
ATOM 1254 C C . LYS A 1 164 ? -0.267 -30.916 -10.107 1.00 81.94 164 LYS A C 1
ATOM 1256 O O . LYS A 1 164 ? -0.654 -32.018 -9.732 1.00 81.94 164 LYS A O 1
ATOM 1261 N N . TRP A 1 165 ? 0.870 -30.748 -10.783 1.00 75.19 165 TRP A N 1
ATOM 1262 C CA . TRP A 1 165 ? 1.770 -31.844 -11.160 1.00 75.19 165 TRP A CA 1
ATOM 1263 C C . TRP A 1 165 ? 2.743 -32.269 -10.055 1.00 75.19 165 TRP A C 1
ATOM 1265 O O . TRP A 1 165 ? 3.205 -33.408 -10.065 1.00 75.19 165 TRP A O 1
ATOM 1275 N N . LYS A 1 166 ? 3.061 -31.395 -9.094 1.00 62.94 166 LYS A N 1
ATOM 1276 C CA . LYS A 1 166 ? 3.792 -31.778 -7.878 1.00 62.94 166 LYS A CA 1
ATOM 1277 C C . LYS A 1 166 ? 2.775 -32.151 -6.794 1.00 62.94 166 LYS A C 1
ATOM 1279 O O . LYS A 1 166 ? 2.247 -31.244 -6.152 1.00 62.94 166 LYS A O 1
ATOM 1284 N N . PRO A 1 167 ? 2.501 -33.446 -6.537 1.00 52.56 167 PRO A N 1
ATOM 1285 C CA . PRO A 1 167 ? 1.673 -33.808 -5.399 1.00 52.56 167 PRO A CA 1
ATOM 1286 C C . PRO A 1 167 ? 2.352 -33.274 -4.136 1.00 52.56 167 PRO A C 1
ATOM 1288 O O . PRO A 1 167 ? 3.570 -33.409 -3.976 1.00 52.56 167 PRO A O 1
ATOM 1291 N N . ARG A 1 168 ? 1.562 -32.606 -3.287 1.00 55.84 168 ARG A N 1
ATOM 1292 C CA . ARG A 1 168 ? 1.987 -32.108 -1.973 1.00 55.84 168 ARG A CA 1
ATOM 1293 C C . ARG A 1 168 ? 2.763 -33.220 -1.256 1.00 55.84 168 ARG A C 1
ATOM 1295 O O . ARG A 1 168 ? 2.184 -34.268 -0.983 1.00 55.84 168 ARG A O 1
ATOM 1302 N N . LYS A 1 169 ? 4.059 -33.001 -1.019 1.00 45.75 169 LYS A N 1
ATOM 1303 C CA . LYS A 1 169 ? 4.805 -33.757 -0.008 1.00 45.75 169 LYS A CA 1
ATOM 1304 C C . LYS A 1 169 ? 4.423 -33.242 1.369 1.00 45.75 169 LYS A C 1
ATOM 1306 O O . LYS A 1 169 ? 4.242 -32.008 1.479 1.00 45.75 169 LYS A O 1
#

Foldseek 3Di:
DVVVPDDPCVVVVVVCVVCVVLVVLLVLCVVLCVPDDPVLSVLLSVLDDPQLSVVLVVCCVPPPNPDPSSVSSNVSSVVVVVVVVVVVVVCVVVVVVDDPVPPCVCVVVVVVCVVLVVVCPDPLSVQLVVQLVVLQVVVPPPPPSCSNVVSNVRSNVSSVVVVVVDPDD

Radius of gyration: 21.6 Å; Cα contacts (8 Å, |Δi|>4): 90; chains: 1; bounding box: 44×50×56 Å